Protein AF-R6Q633-F1 (afdb_monomer)

Secondary structure (DSSP, 8-state):
----------------------------HHHHHHHHHHHHHHHHHHHHHHHSPPSEE---TT---EEEEE--S-S-TTS-TTEEEEEETTEEEEEETTSEEEEEHHHHHHHHHHHHHHHHHHHHHHHHSTT-----

Structure (mmCIF, N/CA/C/O backbone):
data_AF-R6Q633-F1
#
_entry.id   AF-R6Q633-F1
#
loop_
_atom_site.group_PDB
_atom_site.id
_atom_site.type_symbol
_atom_site.label_atom_id
_atom_site.label_alt_id
_atom_site.label_comp_id
_atom_site.label_asym_id
_atom_site.label_entity_id
_atom_site.label_seq_id
_atom_site.pdbx_PDB_ins_code
_atom_site.Cartn_x
_atom_site.Cartn_y
_atom_site.Cartn_z
_atom_site.occupancy
_atom_site.B_iso_or_equiv
_atom_site.auth_seq_id
_atom_site.auth_comp_id
_atom_site.auth_asym_id
_atom_site.auth_atom_id
_atom_site.pdbx_PDB_model_num
ATOM 1 N N . MET A 1 1 ? -15.585 52.555 81.177 1.00 35.88 1 MET A N 1
ATOM 2 C CA . MET A 1 1 ? -15.443 53.587 80.125 1.00 35.88 1 MET A CA 1
ATOM 3 C C . MET A 1 1 ? -14.231 53.194 79.298 1.00 35.88 1 MET A C 1
ATOM 5 O O . MET A 1 1 ? -13.207 52.909 79.892 1.00 35.88 1 MET A O 1
ATOM 9 N N . ALA A 1 2 ? -14.431 52.804 78.038 1.00 38.56 2 ALA A N 1
ATOM 10 C CA . ALA A 1 2 ? -14.280 53.692 76.876 1.00 38.56 2 ALA A CA 1
ATOM 11 C C . ALA A 1 2 ? -12.802 54.095 76.701 1.00 38.56 2 ALA A C 1
ATOM 13 O O . ALA A 1 2 ? -12.194 54.567 77.644 1.00 38.56 2 ALA A O 1
ATOM 14 N N . LYS A 1 3 ? -12.157 54.001 75.547 1.00 38.81 3 LYS A N 1
ATOM 15 C CA . LYS A 1 3 ? -12.603 53.811 74.168 1.00 38.81 3 LYS A CA 1
ATOM 16 C C . LYS A 1 3 ? -11.306 53.818 73.343 1.00 38.81 3 LYS A C 1
ATOM 18 O O . LYS A 1 3 ? -10.473 54.677 73.608 1.00 38.81 3 LYS A O 1
ATOM 23 N N . SER A 1 4 ? -11.251 52.991 72.298 1.00 43.81 4 SER A N 1
ATOM 24 C CA . SER A 1 4 ? -10.578 53.312 71.022 1.00 43.81 4 SER A CA 1
ATOM 25 C C . SER A 1 4 ? -9.032 53.330 71.044 1.00 43.81 4 SER A C 1
ATOM 27 O O . SER A 1 4 ? -8.415 53.665 72.036 1.00 43.81 4 SER A O 1
ATOM 29 N N . LYS A 1 5 ? -8.310 53.015 69.968 1.00 41.94 5 LYS A N 1
ATOM 30 C CA . LYS A 1 5 ? -8.611 53.271 68.559 1.00 41.94 5 LYS A CA 1
ATOM 31 C C . LYS A 1 5 ? -7.743 52.376 67.660 1.00 41.94 5 LYS A C 1
ATOM 33 O O . LYS A 1 5 ? -6.589 52.111 67.970 1.00 41.94 5 LYS A O 1
ATOM 38 N N . ALA A 1 6 ? -8.361 51.943 66.569 1.00 44.53 6 ALA A N 1
ATOM 39 C CA . ALA A 1 6 ? -7.882 51.020 65.550 1.00 44.53 6 ALA A CA 1
ATOM 40 C C . ALA A 1 6 ? -6.967 51.655 64.485 1.00 44.53 6 ALA A C 1
ATOM 42 O O . ALA A 1 6 ? -7.013 52.869 64.287 1.00 44.53 6 ALA A O 1
ATOM 43 N N . ALA A 1 7 ? -6.236 50.792 63.769 1.00 39.16 7 ALA A N 1
ATOM 44 C CA . ALA A 1 7 ? -5.862 50.837 62.342 1.00 39.16 7 ALA A CA 1
ATOM 45 C C . ALA A 1 7 ? -5.060 49.542 62.066 1.00 39.16 7 ALA A C 1
ATOM 47 O O . ALA A 1 7 ? -4.195 49.222 62.872 1.00 39.16 7 ALA A O 1
ATOM 48 N N . ALA A 1 8 ? -5.239 48.711 61.043 1.00 42.84 8 ALA A N 1
ATOM 49 C CA . ALA A 1 8 ? -6.049 48.656 59.827 1.00 42.84 8 ALA A CA 1
ATOM 50 C C . ALA A 1 8 ? -6.148 47.137 59.491 1.00 42.84 8 ALA A C 1
ATOM 52 O O . ALA A 1 8 ? -5.211 46.396 59.786 1.00 42.84 8 ALA A O 1
ATOM 53 N N . GLU A 1 9 ? -7.323 46.581 59.179 1.00 35.56 9 GLU A N 1
ATOM 54 C CA . GLU A 1 9 ? -7.770 46.270 57.801 1.00 35.56 9 GLU A CA 1
ATOM 55 C C . GLU A 1 9 ? -6.695 45.576 56.934 1.00 35.56 9 GLU A C 1
ATOM 57 O O . GLU A 1 9 ? -5.586 46.073 56.815 1.00 35.56 9 GLU A O 1
ATOM 62 N N . ASN A 1 10 ? -6.929 44.483 56.212 1.00 38.00 10 ASN A N 1
ATOM 63 C CA . ASN A 1 10 ? -8.136 43.722 55.916 1.00 38.00 10 ASN A CA 1
ATOM 64 C C . ASN A 1 10 ? -7.721 42.448 55.148 1.00 38.00 10 ASN A C 1
ATOM 66 O O . ASN A 1 10 ? -6.730 42.449 54.424 1.00 38.00 10 ASN A O 1
ATOM 70 N N . ALA A 1 11 ? -8.590 41.441 55.245 1.00 38.41 11 ALA A N 1
ATOM 71 C CA . ALA A 1 11 ? -9.000 40.534 54.169 1.00 38.41 11 ALA A CA 1
ATOM 72 C C . ALA A 1 11 ? -8.044 39.432 53.661 1.00 38.41 11 ALA A C 1
ATOM 74 O O . ALA A 1 11 ? -7.221 39.625 52.774 1.00 38.41 11 ALA A O 1
ATOM 75 N N . ALA A 1 12 ? -8.341 38.211 54.105 1.00 36.28 12 ALA A N 1
ATOM 76 C CA . ALA A 1 12 ? -8.416 37.026 53.248 1.00 36.28 12 ALA A CA 1
ATOM 77 C C . ALA A 1 12 ? -9.628 36.220 53.757 1.00 36.28 12 ALA A C 1
ATOM 79 O O . ALA A 1 12 ? -9.515 35.478 54.726 1.00 36.28 12 ALA A O 1
ATOM 80 N N . ILE A 1 13 ? -10.862 36.646 53.466 1.00 45.03 13 ILE A N 1
ATOM 81 C CA . ILE A 1 13 ? -11.677 36.207 52.318 1.00 45.03 13 ILE A CA 1
ATOM 82 C C . ILE A 1 13 ? -11.485 34.714 52.048 1.00 45.03 13 ILE A C 1
ATOM 84 O O . ILE A 1 13 ? -10.499 34.286 51.454 1.00 45.03 13 ILE A O 1
ATOM 88 N N . GLU A 1 14 ? -12.467 33.955 52.531 1.00 42.91 14 GLU A N 1
ATOM 89 C CA . GLU A 1 14 ? -12.815 32.632 52.041 1.00 42.91 14 GLU A CA 1
ATOM 90 C C . GLU A 1 14 ? -12.934 32.672 50.516 1.00 42.91 14 GLU A C 1
ATOM 92 O O . GLU A 1 14 ? -13.748 33.419 49.976 1.00 42.91 14 GLU A O 1
ATOM 97 N N . GLU A 1 15 ? -12.182 31.825 49.822 1.00 36.09 15 GLU A N 1
ATOM 98 C CA . GLU A 1 15 ? -12.588 31.383 48.498 1.00 36.09 15 GLU A CA 1
ATOM 99 C C . GLU A 1 15 ? -12.439 29.868 48.436 1.00 36.09 15 GLU A C 1
ATOM 101 O O . GLU A 1 15 ? -11.369 29.274 48.579 1.00 36.09 15 GLU A O 1
ATOM 106 N N . THR A 1 16 ? -13.600 29.252 48.299 1.00 45.25 16 THR A N 1
ATOM 107 C CA . THR A 1 16 ? -13.851 27.871 47.935 1.00 45.25 16 THR A CA 1
ATOM 108 C C . THR A 1 16 ? -13.044 27.479 46.700 1.00 45.25 16 THR A C 1
ATOM 110 O O . THR A 1 16 ? -13.523 27.591 45.575 1.00 45.25 16 THR A O 1
ATOM 113 N N . ALA A 1 17 ? -11.843 26.948 46.892 1.00 36.25 17 ALA A N 1
ATOM 114 C CA . ALA A 1 17 ? -11.187 26.142 45.878 1.00 36.25 17 ALA A CA 1
ATOM 115 C C . ALA A 1 17 ? -11.617 24.690 46.097 1.00 36.25 17 ALA A C 1
ATOM 117 O O . ALA A 1 17 ? -11.017 23.940 46.869 1.00 36.25 17 ALA A O 1
ATOM 118 N N . VAL A 1 18 ? -12.707 24.306 45.429 1.00 40.72 18 VAL A N 1
ATOM 119 C CA . VAL A 1 18 ? -12.989 22.907 45.110 1.00 40.72 18 VAL A CA 1
ATOM 120 C C . VAL A 1 18 ? -11.751 22.389 44.384 1.00 40.72 18 VAL A C 1
ATOM 122 O O . VAL A 1 18 ? -11.558 22.644 43.200 1.00 40.72 18 VAL A O 1
ATOM 125 N N . VAL A 1 19 ? -10.865 21.719 45.121 1.00 40.03 19 VAL A N 1
ATOM 126 C CA . VAL A 1 19 ? -9.774 20.943 44.540 1.00 40.03 19 VAL A CA 1
ATOM 127 C C . VAL A 1 19 ? -10.455 19.818 43.780 1.00 40.03 19 VAL A C 1
ATOM 129 O O . VAL A 1 19 ? -10.864 18.811 44.365 1.00 40.03 19 VAL A O 1
ATOM 132 N N . GLU A 1 20 ? -10.648 20.029 42.479 1.00 40.75 20 GLU A N 1
ATOM 133 C CA . GLU A 1 20 ? -10.975 18.969 41.544 1.00 40.75 20 GLU A CA 1
ATOM 134 C C . GLU A 1 20 ? -9.911 17.892 41.720 1.00 40.75 20 GLU A C 1
ATOM 136 O O . GLU A 1 20 ? -8.745 18.037 41.351 1.00 40.75 20 GLU A O 1
ATOM 141 N N . LYS A 1 21 ? -10.322 16.814 42.385 1.00 42.50 21 LYS A N 1
ATOM 142 C CA . LYS A 1 21 ? -9.557 15.588 42.515 1.00 42.50 21 LYS A CA 1
ATOM 143 C C . LYS A 1 21 ? -9.328 15.066 41.101 1.00 42.50 21 LYS A C 1
ATOM 145 O O . LYS A 1 21 ? -10.142 14.309 40.576 1.00 42.50 21 LYS A O 1
ATOM 150 N N . THR A 1 22 ? -8.211 15.441 40.489 1.00 49.47 22 THR A N 1
ATOM 151 C CA . THR A 1 22 ? -7.616 14.634 39.433 1.00 49.47 22 THR A CA 1
ATOM 152 C C . THR A 1 22 ? -7.272 13.308 40.093 1.00 49.47 22 THR A C 1
ATOM 154 O O . THR A 1 22 ? -6.334 13.177 40.876 1.00 49.47 22 THR A O 1
ATOM 157 N N . THR A 1 23 ? -8.149 12.331 39.887 1.00 44.34 23 THR A N 1
ATOM 158 C CA . THR A 1 23 ? -7.956 10.962 40.340 1.00 44.34 23 THR A CA 1
ATOM 159 C C . THR A 1 23 ? -6.780 10.399 39.554 1.00 44.34 23 THR A C 1
ATOM 161 O O . THR A 1 23 ? -6.935 9.833 38.475 1.00 44.34 23 THR A O 1
ATOM 164 N N . ALA A 1 24 ? -5.570 10.607 40.073 1.00 52.25 24 ALA A N 1
ATOM 165 C CA . ALA A 1 24 ? -4.404 9.855 39.657 1.00 52.25 24 ALA A CA 1
ATOM 166 C C . ALA A 1 24 ? -4.725 8.383 39.937 1.00 52.25 24 ALA A C 1
ATOM 168 O O . ALA A 1 24 ? -4.680 7.934 41.080 1.00 52.25 24 ALA A O 1
ATOM 169 N N . LYS A 1 25 ? -5.153 7.652 38.904 1.00 58.03 25 LYS A N 1
ATOM 170 C CA . LYS A 1 25 ? -5.296 6.201 38.970 1.00 58.03 25 LYS A CA 1
ATOM 171 C C . LYS A 1 25 ? -3.894 5.644 39.185 1.00 58.03 25 LYS A C 1
ATOM 173 O O . LYS A 1 25 ? -3.091 5.602 38.256 1.00 58.03 25 LYS A O 1
ATOM 178 N N . THR A 1 26 ? -3.574 5.304 40.425 1.00 57.28 26 THR A N 1
ATOM 179 C CA . THR A 1 26 ? -2.374 4.553 40.772 1.00 57.28 26 THR A CA 1
ATOM 180 C C . THR A 1 26 ? -2.586 3.141 40.252 1.00 57.28 26 THR A C 1
ATOM 182 O O . THR A 1 26 ? -3.242 2.332 40.899 1.00 57.28 26 THR A O 1
ATOM 185 N N . TYR A 1 27 ? -2.106 2.881 39.038 1.00 58.84 27 TYR A N 1
ATOM 186 C CA . TYR A 1 27 ? -2.130 1.539 38.480 1.00 58.84 27 TYR A CA 1
ATOM 187 C C . TYR A 1 27 ? -1.203 0.653 39.308 1.00 58.84 27 TYR A C 1
ATOM 189 O O . TYR A 1 27 ? -0.054 1.008 39.581 1.00 58.84 27 TYR A O 1
ATOM 197 N N . THR A 1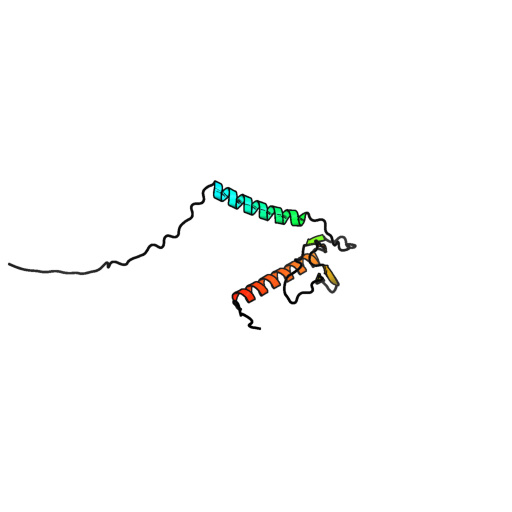 28 ? -1.723 -0.485 39.735 1.00 72.38 28 THR A N 1
ATOM 198 C CA . THR A 1 28 ? -0.929 -1.545 40.353 1.00 72.38 28 THR A CA 1
ATOM 199 C C . THR A 1 28 ? 0.019 -2.154 39.314 1.00 72.38 28 THR A C 1
ATOM 201 O O . THR A 1 28 ? -0.203 -2.039 38.106 1.00 72.38 28 THR A O 1
ATOM 204 N N . GLN A 1 29 ? 1.098 -2.804 39.763 1.00 70.69 29 GLN A N 1
ATOM 205 C CA . GLN A 1 29 ? 2.069 -3.435 38.858 1.00 70.69 29 GLN A CA 1
ATOM 206 C C . GLN A 1 29 ? 1.390 -4.449 37.916 1.00 70.69 29 GLN A C 1
ATOM 208 O O . GLN A 1 29 ? 1.715 -4.508 36.736 1.00 70.69 29 GLN A O 1
ATOM 213 N N . GLU A 1 30 ? 0.376 -5.160 38.413 1.00 71.00 30 GLU A N 1
ATOM 214 C CA . GLU A 1 30 ? -0.417 -6.123 37.641 1.00 71.00 30 GLU A CA 1
ATOM 215 C C . GLU A 1 30 ? -1.257 -5.454 36.537 1.00 71.00 30 GLU A C 1
ATOM 217 O O . GLU A 1 30 ? -1.373 -5.985 35.433 1.00 71.00 30 GLU A O 1
ATOM 222 N N . GLU A 1 31 ? -1.804 -4.261 36.788 1.00 73.50 31 GLU A N 1
ATOM 223 C CA . GLU A 1 31 ? -2.541 -3.493 35.775 1.00 73.50 31 GLU A CA 1
ATOM 224 C C . GLU A 1 31 ? -1.605 -2.918 34.705 1.00 73.50 31 GLU A C 1
ATOM 226 O O . GLU A 1 31 ? -1.956 -2.890 33.524 1.00 73.50 31 GLU A O 1
ATOM 231 N N . LEU A 1 32 ? -0.396 -2.496 35.091 1.00 72.81 32 LEU A N 1
ATOM 232 C CA . LEU A 1 32 ? 0.631 -2.066 34.141 1.00 72.81 32 LEU A CA 1
ATOM 233 C C . LEU A 1 32 ? 1.091 -3.223 33.253 1.00 72.81 32 LEU A C 1
ATOM 235 O O . LEU A 1 32 ? 1.204 -3.038 32.040 1.00 72.81 32 LEU A O 1
ATOM 239 N N . ASP A 1 33 ? 1.287 -4.409 33.826 1.00 74.31 33 ASP A N 1
ATOM 240 C CA . ASP A 1 33 ? 1.667 -5.610 33.083 1.00 74.31 33 ASP A CA 1
ATOM 241 C C . ASP A 1 33 ? 0.543 -6.068 32.142 1.00 74.31 33 ASP A C 1
ATOM 243 O O . ASP A 1 33 ? 0.817 -6.457 31.006 1.00 74.31 33 ASP A O 1
ATOM 247 N N . ALA A 1 34 ? -0.727 -5.940 32.543 1.00 76.62 34 ALA A N 1
ATOM 248 C CA . ALA A 1 34 ? -1.871 -6.209 31.671 1.00 76.62 34 ALA A CA 1
ATOM 249 C C . ALA A 1 34 ? -1.938 -5.232 30.482 1.00 76.62 34 ALA A C 1
ATOM 251 O O . ALA A 1 34 ? -2.120 -5.658 29.339 1.00 76.62 34 ALA A O 1
ATOM 252 N N . ILE A 1 35 ? -1.726 -3.933 30.722 1.00 78.94 35 ILE A N 1
ATOM 253 C CA . ILE A 1 35 ? -1.683 -2.908 29.666 1.00 78.94 35 ILE A CA 1
ATOM 254 C C . ILE A 1 35 ? -0.487 -3.140 28.734 1.00 78.94 35 ILE A C 1
ATOM 256 O O . ILE A 1 35 ? -0.605 -2.987 27.514 1.00 78.94 35 ILE A O 1
ATOM 260 N N . LEU A 1 36 ? 0.671 -3.504 29.288 1.00 78.19 36 LEU A N 1
ATOM 261 C CA . LEU A 1 36 ? 1.869 -3.820 28.518 1.00 78.19 36 LEU A CA 1
ATOM 262 C C . LEU A 1 36 ? 1.645 -5.069 27.660 1.00 78.19 36 LEU A C 1
ATOM 264 O O . LEU A 1 36 ? 1.965 -5.053 26.475 1.00 78.19 36 LEU A O 1
ATOM 268 N N . ALA A 1 37 ? 1.042 -6.117 28.222 1.00 77.00 37 ALA A N 1
ATOM 269 C CA . ALA A 1 37 ? 0.706 -7.344 27.511 1.00 77.00 37 ALA A CA 1
ATOM 270 C C . ALA A 1 37 ? -0.322 -7.101 26.397 1.00 77.00 37 ALA A C 1
ATOM 272 O O . ALA A 1 37 ? -0.180 -7.659 25.312 1.00 77.00 37 ALA A O 1
ATOM 273 N N . GLU A 1 38 ? -1.324 -6.245 26.611 1.00 74.00 38 GLU A N 1
ATOM 274 C CA . GLU A 1 38 ? -2.286 -5.869 25.569 1.00 74.00 38 GLU A CA 1
ATOM 275 C C . GLU A 1 38 ? -1.615 -5.065 24.444 1.00 74.00 38 GLU A C 1
ATOM 277 O O . GLU A 1 38 ? -1.871 -5.303 23.263 1.00 74.00 38 GLU A O 1
ATOM 282 N N . LYS A 1 39 ? -0.694 -4.153 24.783 1.00 72.75 39 LYS A N 1
ATOM 283 C CA . LYS A 1 39 ? 0.113 -3.421 23.794 1.00 72.75 39 LYS A CA 1
ATOM 284 C C . LYS A 1 39 ? 1.068 -4.336 23.028 1.00 72.75 39 LYS A C 1
ATOM 286 O O . LYS A 1 39 ? 1.196 -4.177 21.818 1.00 72.75 39 LYS A O 1
ATOM 291 N N . LEU A 1 40 ? 1.702 -5.294 23.704 1.00 71.88 40 LEU A N 1
ATOM 292 C CA . LEU A 1 40 ? 2.578 -6.297 23.093 1.00 71.88 40 LEU A CA 1
ATOM 293 C C . LEU A 1 40 ? 1.792 -7.247 22.189 1.00 71.88 40 LEU A C 1
ATOM 295 O O . LEU A 1 40 ? 2.257 -7.552 21.100 1.00 71.88 40 LEU A O 1
ATOM 299 N N . LYS A 1 41 ? 0.580 -7.660 22.579 1.00 70.94 41 LYS A N 1
ATOM 300 C CA . LYS A 1 41 ? -0.325 -8.424 21.708 1.00 70.94 41 LYS A CA 1
ATOM 301 C C . LYS A 1 41 ? -0.709 -7.632 20.466 1.00 70.94 41 LYS A C 1
ATOM 303 O O . LYS A 1 41 ? -0.543 -8.151 19.374 1.00 70.94 41 LYS A O 1
ATOM 308 N N . LYS A 1 42 ? -1.103 -6.362 20.607 1.00 66.19 42 LYS A N 1
ATOM 309 C CA . LYS A 1 42 ? -1.390 -5.490 19.454 1.00 66.19 42 LYS A CA 1
ATOM 310 C C . LYS A 1 42 ? -0.167 -5.308 18.548 1.00 66.19 42 LYS A C 1
ATOM 312 O O . LYS A 1 42 ? -0.300 -5.341 17.329 1.00 66.19 42 LYS A O 1
ATOM 317 N N . GLN A 1 43 ? 1.034 -5.157 19.114 1.00 58.78 43 GLN A N 1
ATOM 318 C CA . GLN A 1 43 ? 2.274 -5.128 18.329 1.00 58.78 43 GLN A CA 1
ATOM 319 C C . GLN A 1 43 ? 2.537 -6.459 17.622 1.00 58.78 43 GLN A C 1
ATOM 321 O O . GLN A 1 43 ? 2.869 -6.453 16.442 1.00 58.78 43 GLN A O 1
ATOM 326 N N . ASN A 1 44 ? 2.341 -7.588 18.299 1.00 57.72 44 ASN A N 1
ATOM 327 C CA . ASN A 1 44 ? 2.533 -8.912 17.718 1.00 57.72 44 ASN A CA 1
ATOM 328 C C . ASN A 1 44 ? 1.505 -9.217 16.624 1.00 57.72 44 ASN A C 1
ATOM 330 O O . ASN A 1 44 ? 1.897 -9.728 15.588 1.00 57.72 44 ASN A O 1
ATOM 334 N N . GLU A 1 45 ? 0.243 -8.815 16.770 1.00 57.78 45 GLU A N 1
ATOM 335 C CA . GLU A 1 45 ? -0.772 -8.881 15.705 1.00 57.78 45 GLU A CA 1
ATOM 336 C C . GLU A 1 45 ? -0.370 -8.018 14.493 1.00 57.78 45 GLU A C 1
ATOM 338 O O . GLU A 1 45 ? -0.547 -8.413 13.341 1.00 57.78 45 GLU A O 1
ATOM 343 N N . THR A 1 46 ? 0.258 -6.862 14.739 1.00 55.03 46 THR A N 1
ATOM 344 C CA . THR A 1 46 ? 0.820 -6.006 13.678 1.00 55.03 46 THR A CA 1
ATOM 345 C C . THR A 1 46 ? 2.020 -6.673 12.983 1.00 55.03 46 THR A C 1
ATOM 347 O O . THR A 1 46 ? 2.237 -6.470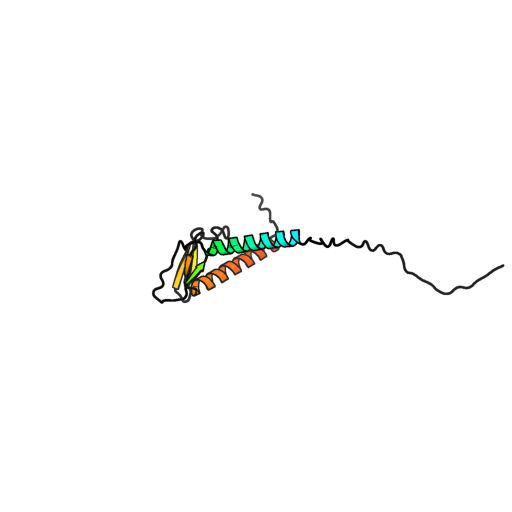 11.790 1.00 55.03 46 THR A O 1
ATOM 350 N N . ILE A 1 47 ? 2.791 -7.493 13.705 1.00 54.12 47 ILE A N 1
ATOM 351 C CA . ILE A 1 47 ? 3.942 -8.251 13.187 1.00 54.12 47 ILE A CA 1
ATOM 352 C C . ILE A 1 47 ? 3.503 -9.541 12.474 1.00 54.12 47 ILE A C 1
ATOM 354 O O . ILE A 1 47 ? 4.086 -9.904 11.456 1.00 54.12 47 ILE A O 1
ATOM 358 N N . GLU A 1 48 ? 2.453 -10.217 12.933 1.00 50.88 48 GLU A N 1
ATOM 359 C CA . GLU A 1 48 ? 1.865 -11.377 12.251 1.00 50.88 48 GLU A CA 1
ATOM 360 C C . GLU A 1 48 ? 1.220 -10.970 10.919 1.00 50.88 48 GLU A C 1
ATOM 362 O O . GLU A 1 48 ? 1.369 -11.677 9.923 1.00 50.88 48 GLU A O 1
ATOM 367 N N . ALA A 1 49 ? 0.645 -9.765 10.833 1.00 52.50 49 ALA A N 1
ATOM 368 C CA . ALA A 1 49 ? 0.232 -9.172 9.559 1.00 52.50 49 ALA A CA 1
ATOM 369 C C . ALA A 1 49 ? 1.408 -8.933 8.578 1.00 52.50 49 ALA A C 1
ATOM 371 O O . ALA A 1 49 ? 1.182 -8.844 7.371 1.00 52.50 49 ALA A O 1
ATOM 372 N N . LEU A 1 50 ? 2.659 -8.864 9.061 1.00 53.94 50 LEU A N 1
ATOM 373 C CA . LEU A 1 50 ? 3.878 -8.810 8.234 1.00 53.94 50 LEU A CA 1
ATOM 374 C C . LEU A 1 50 ? 4.417 -10.206 7.856 1.00 53.94 50 LEU A C 1
ATOM 376 O O . LEU A 1 50 ? 5.265 -10.300 6.968 1.00 53.94 50 LEU A O 1
ATOM 380 N N . GLN A 1 51 ? 3.944 -11.283 8.498 1.00 54.28 51 GLN A N 1
ATOM 381 C CA . GLN A 1 51 ? 4.274 -12.672 8.141 1.00 54.28 51 GLN A CA 1
ATOM 382 C C . GLN A 1 51 ? 3.325 -13.279 7.100 1.00 54.28 51 GLN A C 1
ATOM 384 O O . GLN A 1 51 ? 3.614 -14.354 6.566 1.00 54.28 51 GLN A O 1
ATOM 389 N N . GLU A 1 52 ? 2.214 -12.613 6.777 1.00 65.56 52 GLU A N 1
ATOM 390 C CA . GLU A 1 52 ? 1.350 -13.031 5.676 1.00 65.56 52 GLU A CA 1
ATOM 391 C C . GLU A 1 52 ? 2.165 -13.104 4.373 1.00 65.56 52 GLU A C 1
ATOM 393 O O . GLU A 1 52 ? 2.792 -12.137 3.927 1.00 65.56 52 GLU A O 1
ATOM 398 N N . LYS A 1 53 ? 2.179 -14.290 3.752 1.00 79.94 53 LYS A N 1
ATOM 399 C CA . LYS A 1 53 ? 2.830 -14.497 2.458 1.00 79.94 53 LYS A CA 1
ATOM 400 C C . LYS A 1 53 ? 2.201 -13.526 1.449 1.00 79.94 53 LYS A C 1
ATOM 402 O O . LYS A 1 53 ? 0.976 -13.513 1.339 1.00 79.94 53 LYS A O 1
ATOM 407 N N . PRO A 1 54 ? 2.997 -12.749 0.692 1.00 84.06 54 PRO A N 1
ATOM 408 C CA . PRO A 1 54 ? 2.441 -11.818 -0.275 1.00 84.06 54 PRO A CA 1
ATOM 409 C C . PRO A 1 54 ? 1.608 -12.577 -1.308 1.00 84.06 54 PRO A C 1
ATOM 411 O O . PRO A 1 54 ? 2.093 -13.504 -1.960 1.00 84.06 54 PRO A O 1
ATOM 414 N N . GLU A 1 55 ? 0.349 -12.176 -1.439 1.00 87.50 55 GLU A N 1
ATOM 415 C CA . GLU A 1 55 ? -0.585 -12.700 -2.434 1.00 87.50 55 GLU A CA 1
ATOM 416 C C . GLU A 1 55 ? -0.322 -12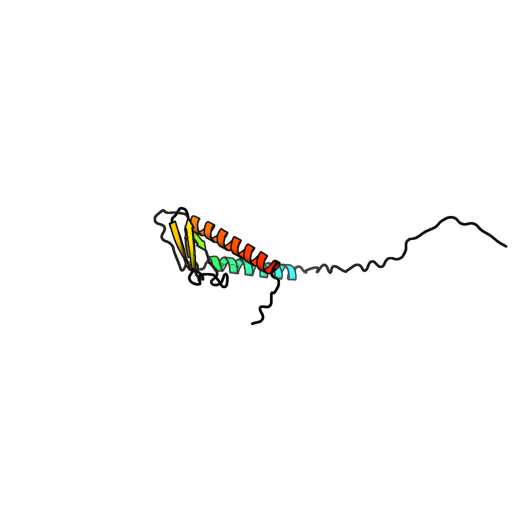.105 -3.816 1.00 87.50 55 GLU A C 1
ATOM 418 O O . GLU A 1 55 ? -0.589 -12.735 -4.838 1.00 87.50 55 GLU A O 1
ATOM 423 N N . PHE A 1 56 ? 0.201 -10.880 -3.847 1.00 88.12 56 PHE A N 1
ATOM 424 C CA . PHE A 1 56 ? 0.614 -10.195 -5.059 1.00 88.12 56 PHE A CA 1
ATOM 425 C C . PHE A 1 56 ? 2.110 -9.909 -4.993 1.00 88.12 56 PHE A C 1
ATOM 427 O O . PHE A 1 56 ? 2.595 -9.341 -4.016 1.00 88.12 56 PHE A O 1
ATOM 434 N N . ILE A 1 57 ? 2.848 -10.288 -6.032 1.00 90.44 57 ILE A N 1
ATOM 435 C CA . ILE A 1 57 ? 4.284 -10.032 -6.142 1.00 90.44 57 ILE A CA 1
ATOM 436 C C . ILE A 1 57 ? 4.517 -9.355 -7.484 1.00 90.44 57 ILE A C 1
ATOM 438 O O . ILE A 1 57 ? 4.151 -9.895 -8.524 1.00 90.44 57 ILE A O 1
ATOM 442 N N . GLN A 1 58 ? 5.113 -8.171 -7.448 1.00 86.81 58 GLN A N 1
ATOM 443 C CA . GLN A 1 58 ? 5.530 -7.461 -8.646 1.00 86.81 58 GLN A CA 1
ATOM 444 C C . GLN A 1 58 ? 6.845 -8.044 -9.179 1.00 86.81 58 GLN A C 1
ATOM 446 O O . GLN A 1 58 ? 7.775 -8.304 -8.409 1.00 86.81 58 GLN A O 1
ATOM 451 N N . ASP A 1 59 ? 6.946 -8.159 -10.503 1.00 88.62 59 ASP A N 1
ATOM 452 C CA . ASP A 1 59 ? 8.192 -8.514 -11.178 1.00 88.62 59 ASP A CA 1
ATOM 453 C C . ASP A 1 59 ? 9.308 -7.497 -10.905 1.00 88.62 59 ASP A C 1
ATOM 455 O O . ASP A 1 59 ? 9.115 -6.275 -10.919 1.00 88.62 59 ASP A O 1
ATOM 459 N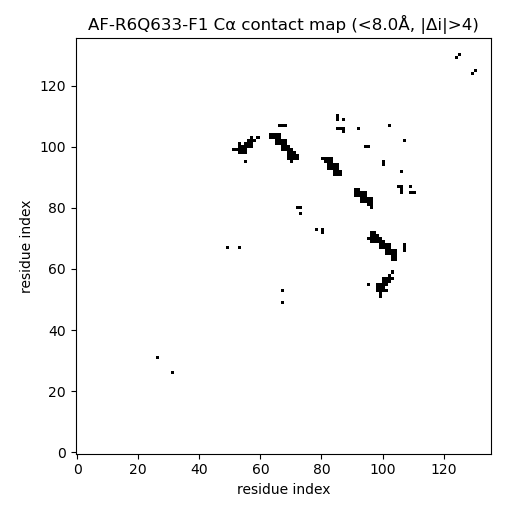 N . ASN A 1 60 ? 10.517 -8.015 -10.691 1.00 89.19 60 ASN A N 1
ATOM 460 C CA . ASN A 1 60 ? 11.687 -7.214 -10.352 1.00 89.19 60 ASN A CA 1
ATOM 461 C C . ASN A 1 60 ? 12.900 -7.559 -11.224 1.00 89.19 60 ASN A C 1
ATOM 463 O O . ASN A 1 60 ? 13.914 -8.057 -10.743 1.00 89.19 60 ASN A O 1
ATOM 467 N N . HIS A 1 61 ? 12.797 -7.283 -12.524 1.00 85.94 61 HIS A N 1
ATOM 468 C CA . HIS A 1 61 ? 13.889 -7.517 -13.478 1.00 85.94 61 HIS A CA 1
ATOM 469 C C . HIS A 1 61 ? 15.134 -6.651 -13.223 1.00 85.94 61 HIS A C 1
ATOM 471 O O . HIS A 1 61 ? 16.231 -7.026 -13.617 1.00 85.94 61 HIS A O 1
ATOM 477 N N . GLU A 1 62 ? 14.966 -5.504 -12.562 1.00 84.50 62 GLU A N 1
ATOM 478 C CA . GLU A 1 62 ? 16.033 -4.532 -12.285 1.00 84.50 62 GLU A CA 1
ATOM 479 C C . GLU A 1 62 ? 16.795 -4.840 -10.984 1.00 84.50 62 GLU A C 1
ATOM 481 O O . GLU A 1 62 ? 17.801 -4.197 -10.700 1.00 84.50 62 GLU A O 1
ATOM 486 N N . GLY A 1 63 ? 16.331 -5.815 -10.190 1.00 86.38 63 GLY A N 1
ATOM 487 C CA . GLY A 1 63 ? 16.949 -6.161 -8.907 1.00 86.38 63 GLY A CA 1
ATOM 488 C C . GLY A 1 63 ? 16.807 -5.076 -7.834 1.00 86.38 63 GLY A C 1
ATOM 489 O O . GLY A 1 63 ? 17.630 -5.003 -6.927 1.00 86.38 63 GLY A O 1
ATOM 490 N N . GLU A 1 64 ? 15.780 -4.229 -7.923 1.00 89.56 64 GLU A N 1
ATOM 491 C CA . GLU A 1 64 ? 15.537 -3.149 -6.961 1.00 89.56 64 GLU A CA 1
ATOM 492 C C . GLU A 1 64 ? 15.093 -3.680 -5.588 1.00 89.56 64 GLU A C 1
ATOM 494 O O . GLU A 1 64 ? 14.617 -4.810 -5.453 1.00 89.56 64 GLU A O 1
ATOM 499 N N . GLU A 1 65 ? 15.201 -2.847 -4.551 1.00 91.50 65 GLU A N 1
ATOM 500 C CA . GLU A 1 65 ? 14.653 -3.179 -3.235 1.00 91.50 65 GLU A CA 1
ATOM 501 C C . GLU A 1 65 ? 13.132 -3.373 -3.314 1.00 91.50 65 GLU A C 1
ATOM 503 O O . GLU A 1 65 ? 12.410 -2.553 -3.887 1.00 91.50 65 GLU A O 1
ATOM 508 N N . MET A 1 66 ? 12.645 -4.454 -2.704 1.00 91.00 66 MET A N 1
ATOM 509 C CA . MET A 1 66 ? 11.226 -4.801 -2.652 1.00 91.00 66 MET A CA 1
ATOM 510 C C . MET A 1 66 ? 10.717 -4.677 -1.224 1.00 91.00 66 MET A C 1
ATOM 512 O O . MET A 1 66 ? 11.379 -5.116 -0.286 1.00 91.00 66 MET A O 1
ATOM 516 N N . GLU A 1 67 ? 9.508 -4.162 -1.072 1.00 90.75 67 GLU A N 1
ATOM 517 C CA . GLU A 1 67 ? 8.848 -3.985 0.209 1.00 90.75 67 GLU A CA 1
ATOM 518 C C . GLU A 1 67 ? 7.467 -4.646 0.205 1.00 90.75 67 GLU A C 1
ATOM 520 O O . GLU A 1 67 ? 6.796 -4.720 -0.827 1.00 90.75 67 GLU A O 1
ATOM 525 N N . ILE A 1 68 ? 7.065 -5.159 1.368 1.00 89.94 68 ILE A N 1
ATOM 526 C CA . ILE A 1 68 ? 5.747 -5.748 1.584 1.00 89.94 68 ILE A CA 1
ATOM 527 C C . ILE A 1 68 ? 4.822 -4.671 2.154 1.00 89.94 68 ILE A C 1
ATOM 529 O O . ILE A 1 68 ? 5.141 -4.033 3.154 1.00 89.94 68 ILE A O 1
ATOM 533 N N . ILE A 1 69 ? 3.672 -4.475 1.516 1.00 88.38 69 ILE A N 1
ATOM 534 C CA . ILE A 1 69 ? 2.646 -3.515 1.914 1.00 88.38 69 ILE A CA 1
ATOM 535 C C . ILE A 1 69 ? 1.262 -4.159 1.856 1.00 88.38 69 ILE A C 1
ATOM 537 O O . ILE A 1 69 ? 0.956 -4.921 0.940 1.00 88.38 69 ILE A O 1
ATOM 541 N N . LYS A 1 70 ? 0.406 -3.828 2.822 1.00 87.56 70 LYS A N 1
ATOM 542 C CA . LYS A 1 70 ? -1.007 -4.215 2.842 1.00 87.56 70 LYS A CA 1
ATOM 543 C C . LYS A 1 70 ? -1.847 -2.947 2.797 1.00 87.56 70 LYS A C 1
ATOM 545 O O . LYS A 1 70 ? -1.769 -2.128 3.707 1.00 87.56 70 LYS A O 1
ATOM 550 N N . ILE A 1 71 ? -2.625 -2.777 1.731 1.00 84.25 71 ILE A N 1
ATOM 551 C CA . ILE A 1 71 ? -3.567 -1.658 1.621 1.00 84.25 71 ILE A CA 1
ATOM 552 C C . ILE A 1 71 ? -4.927 -2.129 2.155 1.00 84.25 71 ILE A C 1
ATOM 554 O O . ILE A 1 71 ? -5.419 -3.163 1.686 1.00 84.25 71 ILE A O 1
ATOM 558 N N . PRO A 1 72 ? -5.558 -1.404 3.096 1.00 80.75 72 PRO A N 1
ATOM 559 C CA . PRO A 1 72 ? -6.917 -1.699 3.536 1.00 80.75 72 PRO A CA 1
ATOM 560 C C . PRO A 1 72 ? -7.899 -1.766 2.359 1.00 80.75 72 PRO A C 1
ATOM 562 O O . PRO A 1 72 ? -7.791 -1.006 1.399 1.00 80.75 72 PRO A O 1
ATOM 565 N N . MET A 1 73 ? -8.877 -2.672 2.432 1.00 77.25 73 MET A N 1
ATOM 566 C CA . MET A 1 73 ? -9.897 -2.819 1.384 1.00 77.25 73 MET A CA 1
ATOM 567 C C . MET A 1 73 ? -10.787 -1.568 1.260 1.00 77.25 73 MET A C 1
ATOM 569 O O . MET A 1 73 ? -11.156 -1.179 0.155 1.00 77.25 73 MET A O 1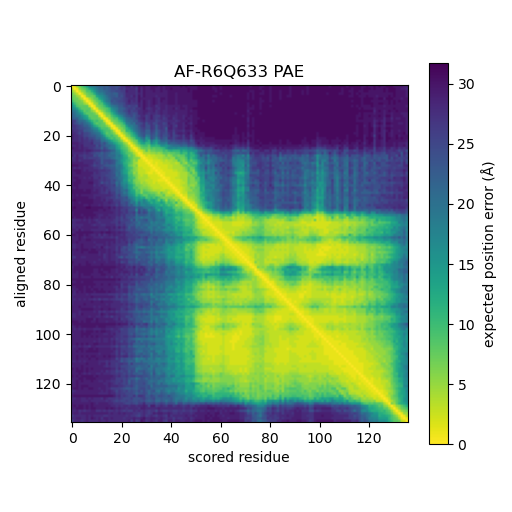
ATOM 573 N N . TYR A 1 74 ? -11.073 -0.908 2.384 1.00 67.56 74 TYR A N 1
ATOM 574 C CA . TYR A 1 74 ? -11.900 0.294 2.457 1.00 67.56 74 TYR A CA 1
ATOM 575 C C . TYR A 1 74 ? -11.106 1.444 3.083 1.00 67.56 74 TYR A C 1
ATOM 577 O O . TYR A 1 74 ? -10.721 1.362 4.247 1.00 67.56 74 TYR A O 1
ATOM 585 N N . LEU A 1 75 ? -10.878 2.504 2.307 1.00 67.38 75 LEU A N 1
ATOM 586 C CA . LEU A 1 75 ? -10.237 3.753 2.748 1.00 67.38 75 LEU A CA 1
ATOM 587 C C . LEU A 1 75 ? -11.227 4.935 2.704 1.00 67.38 75 LEU A C 1
ATOM 589 O O . LEU A 1 75 ? -11.178 5.795 3.578 1.00 67.38 75 LEU A O 1
ATOM 593 N N . GLY A 1 76 ? -12.201 4.919 1.787 1.00 68.38 76 GLY A N 1
ATOM 594 C CA . GLY A 1 76 ? -13.285 5.897 1.722 1.00 68.38 76 GLY A CA 1
ATOM 595 C C . GLY A 1 76 ? -14.343 5.564 0.656 1.00 68.38 76 GLY A C 1
ATOM 596 O O . GLY A 1 76 ? -14.154 4.644 -0.139 1.00 68.38 76 GLY A O 1
ATOM 597 N N . PRO A 1 77 ? -15.466 6.305 0.623 1.00 67.00 77 PRO A N 1
ATOM 598 C CA . PRO A 1 77 ? -16.589 6.056 -0.290 1.00 67.00 77 PRO A CA 1
ATOM 599 C C . PRO A 1 77 ? -16.278 6.311 -1.777 1.00 67.00 77 PRO A C 1
ATOM 601 O O . PRO A 1 77 ? -16.993 5.799 -2.632 1.00 67.00 77 PRO A O 1
ATOM 604 N N . ASN A 1 78 ? -15.222 7.070 -2.086 1.00 70.06 78 ASN A N 1
ATOM 605 C CA . ASN A 1 78 ? -14.841 7.440 -3.457 1.00 70.06 78 ASN A CA 1
ATOM 606 C C . ASN A 1 78 ? -13.644 6.650 -4.003 1.00 70.06 78 ASN A C 1
ATOM 608 O O . ASN A 1 78 ? -13.167 6.941 -5.099 1.00 70.06 78 ASN A O 1
ATOM 612 N N . ASP A 1 79 ? -13.120 5.693 -3.243 1.00 74.00 79 ASP A N 1
ATOM 613 C CA . ASP A 1 79 ? -11.945 4.953 -3.678 1.00 74.00 79 ASP A CA 1
ATOM 614 C C . ASP A 1 79 ? -12.290 3.790 -4.613 1.00 74.00 79 ASP A C 1
ATOM 616 O O . ASP A 1 79 ? -13.331 3.146 -4.471 1.00 74.00 79 ASP A O 1
ATOM 620 N N . ASP A 1 80 ? -11.359 3.452 -5.511 1.00 80.88 80 ASP A N 1
ATOM 621 C CA . ASP A 1 80 ? -11.473 2.244 -6.328 1.00 80.88 80 ASP A CA 1
ATOM 622 C C . ASP A 1 80 ? -11.359 0.996 -5.426 1.00 80.88 80 ASP A C 1
ATOM 624 O O . ASP A 1 80 ? -10.328 0.788 -4.776 1.00 80.88 80 ASP A O 1
ATOM 628 N N . PRO A 1 81 ? -12.385 0.127 -5.378 1.00 79.25 81 PRO A N 1
ATOM 629 C CA . PRO A 1 81 ? -12.348 -1.084 -4.562 1.00 79.25 81 PRO A CA 1
ATOM 630 C C . PRO A 1 81 ? -11.294 -2.096 -5.035 1.00 79.25 81 PRO A C 1
ATOM 632 O O . PRO A 1 81 ? -10.953 -3.017 -4.295 1.00 79.25 81 PRO A O 1
ATOM 635 N N . ARG A 1 82 ? -10.780 -1.968 -6.265 1.00 84.69 82 ARG A N 1
ATOM 636 C CA . ARG A 1 82 ? -9.822 -2.915 -6.847 1.00 84.69 82 ARG A CA 1
ATOM 637 C C . ARG A 1 82 ? -8.402 -2.677 -6.347 1.00 84.69 82 ARG A C 1
ATOM 639 O O . ARG A 1 82 ? -7.653 -3.642 -6.184 1.00 84.69 82 ARG A O 1
ATOM 646 N N . GLY A 1 83 ? -7.996 -1.426 -6.142 1.00 86.62 83 GLY A N 1
ATOM 647 C CA . GLY A 1 83 ? -6.599 -1.102 -5.872 1.00 86.62 83 GLY A CA 1
ATOM 648 C C . GLY A 1 83 ? -6.243 0.367 -6.044 1.00 86.62 83 GLY A C 1
ATOM 649 O O . GLY A 1 83 ? -7.101 1.220 -6.219 1.00 86.62 83 GLY A O 1
ATOM 650 N N . GLU A 1 84 ? -4.946 0.643 -6.001 1.00 86.56 84 GLU A N 1
ATOM 651 C CA . GLU A 1 84 ? -4.359 1.972 -6.143 1.00 86.56 84 GLU A CA 1
ATOM 652 C C . GLU A 1 84 ? -3.391 2.010 -7.321 1.00 86.56 84 GLU A C 1
ATOM 654 O O . GLU A 1 84 ? -2.588 1.094 -7.509 1.00 86.56 84 GLU A O 1
ATOM 659 N N . TYR A 1 85 ? -3.428 3.095 -8.092 1.00 88.75 85 TYR A N 1
ATOM 660 C CA . TYR A 1 85 ? -2.430 3.356 -9.122 1.00 88.75 85 TYR A CA 1
ATOM 661 C C . TYR A 1 85 ? -1.346 4.279 -8.576 1.00 88.75 85 TYR A C 1
ATOM 663 O O . TYR A 1 85 ? -1.610 5.402 -8.154 1.00 88.75 85 TYR A O 1
ATOM 671 N N . VAL A 1 86 ? -0.102 3.815 -8.631 1.00 88.44 86 VAL A N 1
ATOM 672 C CA . VAL A 1 86 ? 1.070 4.564 -8.187 1.00 88.44 86 VAL A CA 1
ATOM 673 C C . VAL A 1 86 ? 1.959 4.829 -9.389 1.00 88.44 86 VAL A C 1
ATOM 675 O O . VAL A 1 86 ? 2.466 3.899 -10.014 1.00 88.44 86 VAL A O 1
ATOM 678 N N . ALA A 1 87 ? 2.166 6.104 -9.703 1.00 88.50 87 ALA A N 1
ATOM 679 C CA . ALA A 1 87 ? 3.084 6.528 -10.750 1.00 88.50 87 ALA A CA 1
ATOM 680 C C . ALA A 1 87 ? 4.383 7.077 -10.148 1.00 88.50 87 ALA A C 1
ATOM 682 O O . ALA A 1 87 ? 4.355 7.971 -9.300 1.00 88.50 87 ALA A O 1
ATOM 683 N N . VAL A 1 88 ? 5.521 6.555 -10.609 1.00 86.31 88 VAL A N 1
ATOM 684 C CA . VAL A 1 88 ? 6.867 7.024 -10.252 1.00 86.31 88 VAL A CA 1
ATOM 685 C C . VAL A 1 88 ? 7.674 7.156 -11.538 1.00 86.31 88 VAL A C 1
ATOM 687 O O . VAL A 1 88 ? 7.760 6.207 -12.313 1.00 86.31 88 VAL A O 1
ATOM 690 N N . ASN A 1 89 ? 8.255 8.336 -11.774 1.00 86.00 89 ASN A N 1
ATOM 691 C CA . ASN A 1 89 ? 9.094 8.634 -12.945 1.00 86.00 89 ASN A CA 1
ATOM 692 C C . ASN A 1 89 ? 8.450 8.244 -14.293 1.00 86.00 89 ASN A C 1
ATOM 694 O O . ASN A 1 89 ? 9.107 7.688 -15.166 1.00 86.00 89 ASN A O 1
ATOM 698 N N . GLY A 1 90 ? 7.147 8.502 -14.453 1.00 83.50 90 GLY A N 1
ATOM 699 C CA . GLY A 1 90 ? 6.404 8.206 -15.687 1.00 83.50 90 GLY A CA 1
ATOM 700 C C . GLY A 1 90 ? 5.963 6.747 -15.855 1.00 83.50 90 GLY A C 1
ATOM 701 O O . GLY A 1 90 ? 5.221 6.450 -16.785 1.00 83.50 90 GLY A O 1
ATOM 702 N N . VAL A 1 91 ? 6.346 5.847 -14.945 1.00 85.12 91 VAL A N 1
ATOM 703 C CA . VAL A 1 91 ? 5.876 4.456 -14.923 1.00 85.12 91 VAL A CA 1
ATOM 704 C C . VAL A 1 91 ? 4.759 4.325 -13.896 1.00 85.12 91 VAL A C 1
ATOM 706 O O . VAL A 1 91 ? 4.967 4.617 -12.717 1.00 85.12 91 VAL A O 1
ATOM 709 N N . ALA A 1 92 ? 3.588 3.868 -14.333 1.00 86.06 92 ALA A N 1
ATOM 710 C CA . ALA A 1 92 ? 2.455 3.573 -13.464 1.00 86.06 92 ALA A CA 1
ATOM 711 C C . ALA A 1 92 ? 2.401 2.083 -13.118 1.00 86.06 92 ALA A C 1
ATOM 713 O O . ALA A 1 92 ? 2.650 1.223 -13.961 1.00 86.06 92 ALA A O 1
ATOM 714 N N . MET A 1 93 ? 2.036 1.788 -11.879 1.00 88.56 93 MET A N 1
ATOM 715 C CA . MET A 1 93 ? 1.794 0.439 -11.395 1.00 88.56 93 MET A CA 1
ATOM 716 C C . MET A 1 93 ? 0.477 0.394 -10.635 1.00 88.56 93 MET A C 1
ATOM 718 O O . MET A 1 93 ? 0.171 1.295 -9.859 1.00 88.56 93 MET A O 1
ATOM 722 N N . PHE A 1 94 ? -0.259 -0.694 -10.824 1.00 90.31 94 PHE A N 1
ATOM 723 C CA . PHE A 1 94 ? -1.439 -1.009 -10.039 1.00 90.31 94 PHE A CA 1
ATOM 724 C C . PHE A 1 94 ? -1.081 -1.880 -8.829 1.00 90.31 94 PHE A C 1
ATOM 726 O O . PHE A 1 94 ? -0.393 -2.891 -8.979 1.00 90.31 94 PHE A O 1
ATOM 733 N N . VAL A 1 95 ? -1.570 -1.509 -7.647 1.00 89.75 95 VAL A N 1
ATOM 734 C CA . VAL A 1 95 ? -1.404 -2.259 -6.397 1.00 89.75 95 VAL A CA 1
ATOM 735 C C . VAL A 1 95 ? -2.785 -2.665 -5.878 1.00 89.75 95 VAL A C 1
ATOM 737 O O . VAL A 1 95 ? -3.578 -1.783 -5.542 1.00 89.75 95 VAL A O 1
ATOM 740 N N . PRO A 1 96 ? -3.113 -3.968 -5.815 1.00 89.50 96 PRO A N 1
ATOM 741 C CA . PRO A 1 96 ? -4.437 -4.407 -5.399 1.00 89.50 96 PRO A CA 1
ATOM 742 C C . PRO A 1 96 ? -4.693 -4.128 -3.913 1.00 89.50 96 PRO A C 1
ATOM 744 O O . PRO A 1 96 ? -3.812 -4.267 -3.065 1.00 8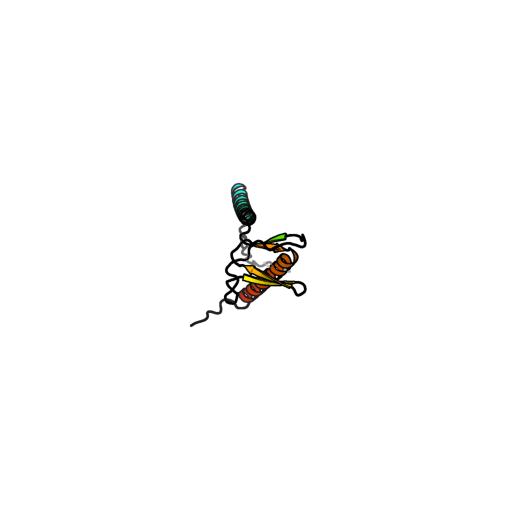9.50 96 PRO A O 1
ATOM 747 N N . ARG A 1 97 ? -5.934 -3.757 -3.598 1.00 88.06 97 ARG A N 1
ATOM 748 C CA . ARG A 1 97 ? -6.401 -3.535 -2.223 1.00 88.06 97 ARG A CA 1
ATOM 749 C C . ARG A 1 97 ? -6.786 -4.844 -1.541 1.00 88.06 97 ARG A C 1
ATOM 751 O O . ARG A 1 97 ? -7.088 -5.837 -2.197 1.00 88.06 97 ARG A O 1
ATOM 758 N N . GLY A 1 98 ? -6.767 -4.844 -0.208 1.00 83.38 98 GLY A N 1
ATOM 759 C CA . GLY A 1 98 ? -7.157 -5.988 0.622 1.00 83.38 98 GLY A CA 1
ATOM 760 C C . GLY A 1 98 ? -6.172 -7.159 0.606 1.00 83.38 98 GLY A C 1
ATOM 761 O O . GLY A 1 98 ? -6.397 -8.137 1.310 1.00 83.38 98 GLY A O 1
ATOM 762 N N . LYS A 1 99 ? -5.078 -7.054 -0.156 1.00 86.44 99 LYS A N 1
ATOM 763 C CA . LYS A 1 99 ? -4.063 -8.094 -0.318 1.00 86.44 99 LYS A CA 1
ATOM 764 C C . LYS A 1 99 ? -2.714 -7.630 0.200 1.00 86.44 99 LYS A C 1
ATOM 766 O O . LYS A 1 99 ? -2.371 -6.449 0.111 1.00 86.44 99 LYS A O 1
ATOM 771 N N . VAL A 1 100 ? -1.920 -8.582 0.674 1.00 88.31 100 VAL A N 1
ATOM 772 C CA . VAL A 1 100 ? -0.507 -8.346 0.969 1.00 88.31 100 VAL A CA 1
ATOM 773 C C . VAL A 1 100 ? 0.274 -8.353 -0.338 1.00 88.31 100 VAL A C 1
ATOM 775 O O . VAL A 1 100 ? 0.307 -9.348 -1.062 1.00 88.31 100 VAL A O 1
ATOM 778 N N . CYS A 1 101 ? 0.882 -7.218 -0.654 1.00 89.88 101 CYS A N 1
ATOM 779 C CA . CYS A 1 101 ? 1.568 -6.958 -1.908 1.00 89.88 101 CYS A CA 1
ATOM 780 C C . CYS A 1 101 ? 3.068 -6.802 -1.663 1.00 89.88 101 CYS A C 1
ATOM 782 O O . CYS A 1 101 ? 3.469 -6.029 -0.801 1.00 89.88 101 CYS A O 1
ATOM 784 N N . LYS A 1 102 ? 3.908 -7.472 -2.452 1.00 91.88 102 LYS A N 1
ATOM 785 C CA . LYS A 1 102 ? 5.355 -7.248 -2.499 1.00 91.88 102 LYS A CA 1
ATOM 786 C C . LYS A 1 102 ? 5.701 -6.466 -3.761 1.00 91.88 102 LYS A C 1
ATOM 788 O O . LYS A 1 102 ? 5.634 -7.013 -4.860 1.00 91.88 102 LYS A O 1
ATOM 793 N N . ILE A 1 103 ? 6.057 -5.197 -3.603 1.00 92.31 103 ILE A N 1
ATOM 794 C CA . ILE A 1 103 ? 6.288 -4.249 -4.703 1.00 92.31 103 ILE A CA 1
ATOM 795 C C . ILE A 1 103 ? 7.642 -3.553 -4.557 1.00 92.31 103 ILE A C 1
ATOM 797 O O . ILE A 1 103 ? 8.241 -3.595 -3.485 1.00 92.31 103 ILE A O 1
ATOM 801 N N . LYS A 1 104 ? 8.143 -2.898 -5.609 1.00 93.69 104 LYS A N 1
ATOM 802 C CA . LYS A 1 104 ? 9.399 -2.134 -5.522 1.00 93.69 104 LYS A CA 1
ATOM 803 C C . LYS A 1 104 ? 9.243 -0.964 -4.548 1.00 93.69 104 LYS A C 1
ATOM 805 O O . LYS A 1 104 ? 8.235 -0.249 -4.569 1.00 93.69 104 LYS A O 1
ATOM 810 N N . LYS A 1 105 ? 10.275 -0.724 -3.741 1.00 92.38 105 LYS A N 1
ATOM 811 C CA . LYS A 1 105 ? 10.289 0.249 -2.639 1.00 92.38 105 LYS A CA 1
ATOM 812 C C . LYS A 1 105 ? 9.905 1.664 -3.073 1.00 92.38 105 LYS A C 1
ATOM 814 O O . LYS A 1 105 ? 9.090 2.302 -2.421 1.00 92.38 105 LYS A O 1
ATOM 819 N N . LYS A 1 106 ? 10.375 2.113 -4.243 1.00 91.50 106 LYS A N 1
ATOM 820 C CA . LYS A 1 106 ? 10.035 3.436 -4.803 1.00 91.50 106 LYS A CA 1
ATOM 821 C C . LYS A 1 106 ? 8.525 3.677 -4.931 1.00 91.50 106 LYS A C 1
ATOM 823 O O . LYS A 1 106 ? 8.054 4.791 -4.710 1.00 91.50 106 LYS A O 1
ATOM 828 N N . TYR A 1 107 ? 7.759 2.638 -5.267 1.00 91.56 107 TYR A N 1
ATOM 829 C CA . TYR A 1 107 ? 6.302 2.726 -5.328 1.00 91.56 107 TYR A CA 1
ATOM 830 C C . TYR A 1 107 ? 5.668 2.567 -3.947 1.00 91.56 107 TYR A C 1
ATOM 832 O O . TYR A 1 107 ? 4.701 3.266 -3.657 1.00 91.56 107 TYR A O 1
ATOM 840 N N . ALA A 1 108 ? 6.211 1.692 -3.095 1.00 91.38 108 ALA A N 1
ATOM 841 C CA . ALA A 1 108 ? 5.736 1.521 -1.723 1.00 91.38 108 ALA A CA 1
ATOM 842 C C . ALA A 1 108 ? 5.824 2.827 -0.922 1.00 91.38 108 ALA A C 1
ATOM 844 O O . ALA A 1 108 ? 4.842 3.230 -0.302 1.00 91.38 108 AL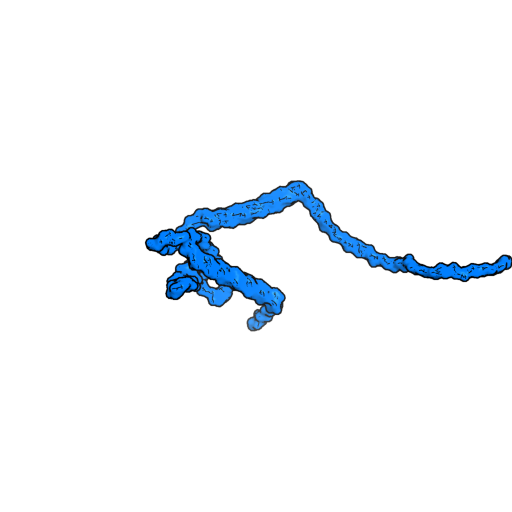A A O 1
ATOM 845 N N . ASP A 1 109 ? 6.946 3.540 -1.007 1.00 91.38 109 ASP A N 1
ATOM 846 C CA . ASP A 1 109 ? 7.146 4.822 -0.330 1.00 91.38 109 ASP A CA 1
ATOM 847 C C . ASP A 1 109 ? 6.144 5.876 -0.816 1.00 91.38 109 ASP A C 1
ATOM 849 O O . ASP A 1 109 ? 5.492 6.552 -0.017 1.00 91.38 109 ASP A O 1
ATOM 853 N N . ARG A 1 110 ? 5.957 5.985 -2.139 1.00 90.56 110 ARG A N 1
ATOM 854 C CA . ARG A 1 110 ? 4.988 6.916 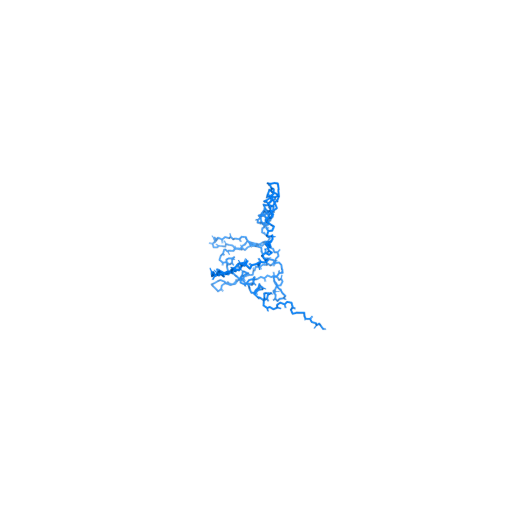-2.733 1.00 90.56 110 ARG A CA 1
ATOM 855 C C . ARG A 1 110 ? 3.554 6.596 -2.306 1.00 90.56 110 ARG A C 1
ATOM 857 O O . ARG A 1 110 ? 2.780 7.512 -2.027 1.00 90.56 110 ARG A O 1
ATOM 864 N N . LEU A 1 111 ? 3.215 5.312 -2.247 1.00 89.81 111 LEU A N 1
ATOM 865 C CA . LEU A 1 111 ? 1.908 4.834 -1.819 1.00 89.81 111 LEU A CA 1
ATOM 866 C C . LEU A 1 111 ? 1.655 5.147 -0.342 1.00 89.81 111 LEU A C 1
ATOM 868 O O . LEU A 1 111 ? 0.624 5.729 -0.022 1.00 89.81 111 LEU A O 1
ATOM 872 N N . LYS A 1 112 ? 2.611 4.854 0.546 1.00 90.06 112 LYS A N 1
ATOM 873 C CA . LYS A 1 112 ? 2.518 5.194 1.975 1.00 90.06 112 LYS A CA 1
ATOM 874 C C . LYS A 1 112 ? 2.317 6.690 2.192 1.00 90.06 112 LYS A C 1
ATOM 876 O O . LYS A 1 112 ? 1.459 7.076 2.975 1.00 90.06 112 LYS A O 1
ATOM 881 N N . MET A 1 113 ? 3.045 7.540 1.461 1.00 88.00 113 MET A N 1
ATOM 882 C CA . MET A 1 113 ? 2.830 8.991 1.527 1.00 88.00 113 MET A CA 1
ATOM 883 C C . MET A 1 113 ? 1.402 9.377 1.121 1.00 88.00 113 MET A C 1
ATOM 885 O O . MET A 1 113 ? 0.777 10.183 1.803 1.00 88.00 113 MET A O 1
ATOM 889 N N . SER A 1 114 ? 0.869 8.796 0.040 1.00 85.44 114 SER A N 1
ATOM 890 C CA . SER A 1 114 ? -0.510 9.058 -0.399 1.00 85.44 114 SER A CA 1
ATOM 891 C C . SER A 1 114 ? -1.548 8.615 0.634 1.00 85.44 114 SER A C 1
ATOM 893 O O . SER A 1 114 ? -2.514 9.338 0.868 1.00 85.44 114 SER A O 1
ATOM 895 N N . LEU A 1 115 ? -1.350 7.451 1.256 1.00 84.56 115 LEU A N 1
ATOM 896 C CA . LEU A 1 115 ? -2.250 6.929 2.284 1.00 84.56 115 LEU A CA 1
ATOM 897 C C . LEU A 1 115 ? -2.225 7.806 3.540 1.00 84.56 115 LEU A C 1
ATOM 899 O O . LEU A 1 115 ? -3.280 8.206 4.023 1.00 84.56 115 LEU A O 1
ATOM 903 N N . ASN A 1 116 ? -1.036 8.204 3.996 1.00 86.19 116 ASN A N 1
ATOM 904 C CA . ASN A 1 116 ? -0.887 9.090 5.150 1.00 86.19 116 ASN A CA 1
ATOM 905 C C . ASN A 1 116 ? -1.560 10.452 4.918 1.00 86.19 116 ASN A C 1
ATOM 907 O O . ASN A 1 116 ? -2.207 10.981 5.817 1.00 86.19 116 ASN A O 1
ATOM 911 N N . LEU A 1 117 ? -1.438 11.025 3.713 1.00 83.56 117 LEU A N 1
ATOM 912 C CA . LEU A 1 117 ? -2.117 12.281 3.372 1.00 83.56 117 LEU A CA 1
ATOM 913 C C . LEU A 1 117 ? -3.641 12.136 3.437 1.00 83.56 117 LEU A C 1
ATOM 915 O O . LEU A 1 117 ? -4.298 12.998 4.015 1.00 83.56 117 LEU A O 1
ATOM 919 N N . ARG A 1 118 ? -4.196 11.027 2.934 1.00 78.50 118 ARG A N 1
ATOM 920 C CA . ARG A 1 118 ? -5.636 10.747 3.040 1.00 78.50 118 ARG A CA 1
ATOM 921 C C . ARG A 1 118 ? -6.092 10.611 4.487 1.00 78.50 118 ARG A C 1
ATOM 923 O O . ARG A 1 118 ? -7.135 11.145 4.849 1.00 78.50 118 ARG A O 1
ATOM 930 N N . GLU A 1 119 ? -5.327 9.930 5.336 1.00 79.56 119 GLU A N 1
ATOM 931 C CA . GLU A 1 119 ? -5.655 9.827 6.763 1.00 79.56 119 GLU A CA 1
ATOM 932 C C . GLU A 1 119 ? -5.691 11.202 7.441 1.00 79.56 119 GLU A C 1
ATOM 934 O O . GLU A 1 119 ? -6.603 11.480 8.226 1.00 79.56 119 GLU A O 1
ATOM 939 N N . VAL A 1 120 ? -4.744 12.081 7.100 1.00 81.50 120 VAL A N 1
ATOM 940 C CA . VAL A 1 120 ? -4.713 13.467 7.585 1.00 81.50 120 VAL A CA 1
ATOM 941 C C . VAL A 1 120 ? -5.926 14.253 7.081 1.00 81.50 120 VAL A C 1
ATOM 943 O O . VAL A 1 120 ? -6.587 14.908 7.886 1.00 81.50 120 VAL A O 1
ATOM 946 N N . GLU A 1 121 ? -6.270 14.153 5.796 1.00 77.38 121 GLU A N 1
ATOM 947 C CA . GLU A 1 121 ? -7.455 14.798 5.212 1.00 77.38 121 GLU A CA 1
ATOM 948 C C . GLU A 1 121 ? -8.749 14.316 5.879 1.00 77.38 121 GLU A C 1
ATOM 950 O O . GLU A 1 121 ? -9.541 15.129 6.352 1.00 77.38 121 GLU A O 1
ATOM 955 N N . HIS A 1 122 ? -8.949 13.003 6.012 1.00 74.44 122 HIS A N 1
ATOM 956 C CA . HIS A 1 122 ? -10.112 12.437 6.697 1.00 74.44 122 HIS A CA 1
ATOM 957 C C . HIS A 1 122 ? -10.164 12.811 8.182 1.00 74.44 122 HIS A C 1
ATOM 959 O O . HIS A 1 122 ? -11.248 12.966 8.747 1.00 74.44 122 HIS A O 1
ATOM 965 N N . SER A 1 123 ? -9.014 12.941 8.847 1.00 74.00 123 SER A N 1
ATOM 966 C CA . SER A 1 123 ? -8.943 13.431 10.226 1.00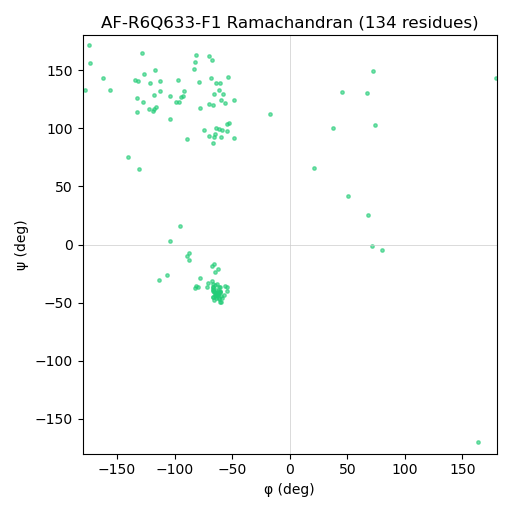 74.00 123 SER A CA 1
ATOM 967 C C . SER A 1 123 ? -9.363 14.901 10.314 1.00 74.00 123 SER A C 1
ATOM 969 O O . SER A 1 123 ? -10.205 15.249 11.140 1.00 74.00 123 SER A O 1
ATOM 971 N N . TYR A 1 124 ? -8.864 15.745 9.407 1.00 75.50 124 TYR A N 1
ATOM 972 C CA . TYR A 1 124 ? -9.233 17.158 9.319 1.00 75.50 124 TYR A CA 1
ATOM 973 C C . TYR A 1 124 ? -10.722 17.348 9.003 1.00 75.50 124 TYR A C 1
ATOM 975 O O . TYR A 1 124 ? -11.386 18.164 9.638 1.00 75.50 124 TYR A O 1
ATOM 983 N N . ILE A 1 125 ? -11.269 16.566 8.070 1.00 72.25 125 ILE A N 1
ATOM 984 C CA . ILE A 1 125 ? -12.698 16.566 7.740 1.00 72.25 125 ILE A CA 1
ATOM 985 C C . ILE A 1 125 ? -13.521 16.174 8.969 1.00 72.25 125 ILE A C 1
ATOM 987 O O . ILE A 1 125 ? -14.424 16.907 9.352 1.00 72.25 125 ILE A O 1
ATOM 991 N N . ARG A 1 126 ? -13.182 15.076 9.656 1.00 70.44 126 ARG A N 1
ATOM 992 C CA . ARG A 1 126 ? -13.899 14.659 10.876 1.00 70.44 126 ARG A CA 1
ATOM 993 C C . ARG A 1 126 ? -13.839 15.704 11.991 1.00 70.44 126 ARG A C 1
ATOM 995 O O . ARG A 1 126 ? -14.823 15.868 12.706 1.00 70.44 126 ARG A O 1
ATOM 1002 N N . ALA A 1 127 ? -12.712 16.399 12.134 1.00 72.94 127 ALA A N 1
ATOM 1003 C CA . ALA A 1 127 ? -12.533 17.439 13.142 1.00 72.94 127 ALA A CA 1
ATOM 1004 C C . ALA A 1 127 ? -13.341 18.716 12.845 1.00 72.94 127 ALA A C 1
ATOM 1006 O O . ALA A 1 127 ? -13.793 19.368 13.782 1.00 72.94 127 ALA A O 1
ATOM 1007 N N . ASN A 1 128 ? -13.536 19.069 11.568 1.00 67.62 128 ASN A N 1
ATOM 1008 C CA . ASN A 1 128 ? -14.153 20.343 11.173 1.00 67.62 128 ASN A CA 1
ATOM 1009 C C . ASN A 1 128 ? -15.591 20.223 10.647 1.00 67.62 128 ASN A C 1
ATOM 1011 O O . ASN A 1 128 ? -16.360 21.174 10.754 1.00 67.62 128 ASN A O 1
ATOM 1015 N N . GLU A 1 129 ? -15.982 19.077 10.091 1.00 62.38 129 GLU A N 1
ATOM 1016 C CA . GLU A 1 129 ? -17.333 18.828 9.570 1.00 62.38 129 GLU A CA 1
ATOM 1017 C C . GLU A 1 129 ? -18.256 18.132 10.576 1.00 62.38 129 GLU A C 1
ATOM 1019 O O . GLU A 1 129 ? -19.286 17.603 10.159 1.00 62.38 129 GLU A O 1
ATOM 1024 N N . GLY A 1 130 ? -17.882 18.124 11.866 1.00 55.50 130 GLY A N 1
ATOM 1025 C CA . GLY A 1 130 ? -18.552 17.444 12.983 1.00 55.50 130 GLY A CA 1
ATOM 1026 C C . GLY A 1 130 ? -19.993 17.025 12.696 1.00 55.50 130 GLY A C 1
ATOM 1027 O O . GLY A 1 130 ? -20.836 17.890 12.489 1.00 55.50 130 GLY A O 1
ATOM 1028 N N . THR A 1 131 ? -20.230 15.706 12.631 1.00 54.59 131 THR A N 1
ATOM 1029 C CA . THR A 1 131 ? -21.527 15.041 12.383 1.00 54.59 131 THR A CA 1
ATOM 1030 C C . THR A 1 131 ? -22.567 15.935 11.706 1.00 54.59 131 THR A C 1
ATOM 1032 O O . THR A 1 131 ? -23.594 16.265 12.298 1.00 54.59 131 THR A O 1
ATOM 1035 N N . LYS A 1 132 ? -22.323 16.339 10.455 1.00 54.06 132 LYS A N 1
ATOM 1036 C CA . LYS A 1 132 ? -23.416 16.797 9.597 1.00 54.06 132 LYS A CA 1
ATOM 1037 C C . LYS A 1 132 ? -24.309 15.590 9.338 1.00 54.06 132 LYS A C 1
ATOM 1039 O O . LYS A 1 132 ? -24.032 14.784 8.454 1.00 54.06 132 LYS A O 1
ATOM 1044 N N . GLU A 1 133 ? -25.333 15.431 10.170 1.00 47.03 133 GLU A N 1
ATOM 1045 C CA . GLU A 1 133 ? -26.436 14.513 9.919 1.00 47.03 133 GLU A CA 1
ATOM 1046 C C . GLU A 1 133 ? -27.025 14.859 8.551 1.00 47.03 133 GLU A C 1
ATOM 1048 O O . GLU A 1 133 ? -27.710 15.867 8.375 1.00 47.03 133 GLU A O 1
ATOM 1053 N N . VAL A 1 134 ? -26.704 14.042 7.551 1.00 50.56 134 VAL A N 1
ATOM 1054 C CA . VAL A 1 134 ? -27.387 14.084 6.265 1.00 50.56 134 VAL A CA 1
ATOM 1055 C C . VAL A 1 134 ? -28.746 13.442 6.504 1.00 50.56 134 VAL A C 1
ATOM 1057 O O . VAL A 1 134 ? -28.867 12.220 6.573 1.00 50.56 134 VAL A O 1
ATOM 1060 N N . THR A 1 135 ? -29.760 14.277 6.705 1.00 43.19 135 THR A N 1
ATOM 1061 C CA . THR A 1 135 ? -31.157 13.852 6.628 1.00 43.19 135 THR A CA 1
ATOM 1062 C C . THR A 1 135 ? -31.468 13.559 5.160 1.00 43.19 135 THR A C 1
ATOM 1064 O O . THR A 1 135 ? -31.260 14.416 4.301 1.00 43.19 135 THR A O 1
ATOM 1067 N N . LEU A 1 136 ? -31.868 12.312 4.887 1.00 41.75 136 LEU A N 1
ATOM 1068 C CA . LEU A 1 136 ? -32.345 11.836 3.583 1.00 41.75 136 LEU A CA 1
ATOM 1069 C C . LEU A 1 136 ? -33.729 12.403 3.256 1.00 41.75 136 LEU A C 1
ATOM 1071 O O . LEU A 1 136 ? -34.555 12.492 4.193 1.00 41.75 136 LEU A O 1
#

Foldseek 3Di:
DDDDDDDDDDDDDDDDPPPPPPPPPPDDPVNVVVVVVVVVVVVVVVVVVVVPDFPAEDDDPPPADKDKDAAAQDLDPPDDSQFDWFDDPNDIDTDGHPTTYIGGVRRVVRVVVVSVVSVVVVVVCCVPVPPPPPDD

Solvent-accessible surface area (backbone atoms only — not comparable to full-atom values): 8744 Å² total; per-residue (Å²): 132,88,78,90,84,87,87,76,88,80,86,83,76,90,72,90,72,79,74,77,75,77,76,76,79,78,71,50,73,68,54,50,50,51,54,49,49,53,50,48,48,54,50,47,55,58,49,52,67,68,64,56,73,58,77,39,72,58,90,63,93,83,70,65,64,68,39,80,50,70,43,68,57,76,88,56,97,86,58,63,71,66,38,49,79,45,71,58,98,90,47,72,44,80,45,59,34,63,35,38,30,32,34,51,37,77,52,51,56,54,48,52,54,54,51,53,50,48,54,51,51,54,48,52,45,57,71,72,54,59,86,69,77,79,80,128

pLDDT: mean 70.84, std 18.29, range [35.56, 93.69]

Sequence (136 aa):
MAKSKAAAENAAIEETAVVEKTTAKTYTQEELDAILAEKLKKQNETIEALQEKPEFIQDNHEGEEMEIIKIPMYLGPNDDPRGEYVAVNGVAMFVPRGKVCKIKKKYADRLKMSLNLREVEHSYIRANEGTKEVTL

Radius of gyration: 30.08 Å; Cα contacts (8 Å, |Δi|>4): 101; chains: 1; bounding box: 49×68×96 Å

Mean predicted aligned error: 17.16 Å

Nearest PDB structures (foldseek):
  8w33-assembly1_B  TM=2.993E-01  e=8.235E+00  Methanomassiliicoccus luminyensis B10